Protein AF-A0A7S1WCJ2-F1 (afdb_monomer)

Solvent-accessible surface area (backbone atoms only — not comparable to full-atom values): 6299 Å² total; per-residue (Å²): 133,85,84,78,80,82,77,80,81,79,78,82,76,77,83,76,85,75,62,53,60,24,67,73,97,56,13,65,57,39,16,63,74,61,78,17,60,21,25,78,88,64,50,38,44,89,45,46,42,72,44,96,87,67,50,74,42,44,45,69,57,54,51,52,53,52,54,53,44,70,73,33,71,64,46,56,51,53,52,51,52,52,51,51,37,62,76,68,68,65,72,83,91,75,85,88,83,79,133

Mean predicted aligned error: 10.05 Å

Foldseek 3Di:
DDDDDDDDDDDDDPDDDDAQEADDDCRLVCQLVPVHAAYPVGDHNVQWDADPVRDIDGPVVVVVVVVVCVPDPVVVVVVVVVVVCVVVVDDDDDDDPDD

Radius of gyration: 27.03 Å; Cα contacts (8 Å, |Δi|>4): 72; chains: 1; bounding box: 80×33×58 Å

Structure (mmCIF, N/CA/C/O backbone):
data_AF-A0A7S1WCJ2-F1
#
_entry.id   AF-A0A7S1WCJ2-F1
#
loop_
_atom_site.group_PDB
_atom_site.id
_atom_site.type_symbol
_atom_site.label_atom_id
_atom_site.label_alt_id
_atom_site.label_comp_id
_atom_site.label_asym_id
_atom_site.label_entity_id
_atom_site.label_seq_id
_atom_site.pdbx_PDB_ins_code
_atom_site.Cartn_x
_atom_site.Cartn_y
_atom_site.Cartn_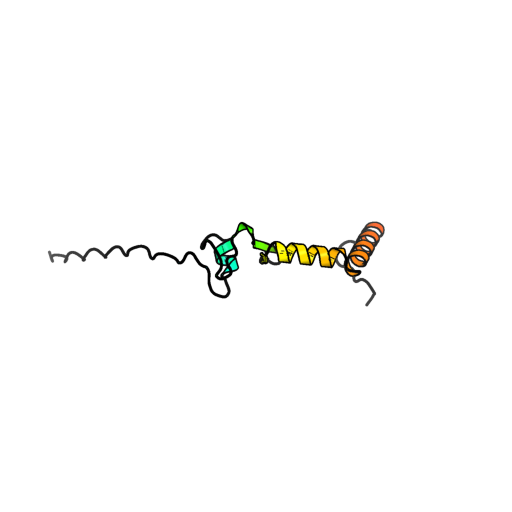z
_atom_site.occupancy
_atom_site.B_iso_or_equiv
_atom_site.auth_seq_id
_atom_site.auth_comp_id
_atom_site.auth_asym_id
_atom_site.auth_atom_id
_atom_site.pdbx_PDB_model_num
ATOM 1 N N . MET A 1 1 ? -66.210 -24.995 23.388 1.00 46.59 1 MET A N 1
ATOM 2 C CA . MET A 1 1 ? -64.994 -24.536 22.673 1.00 46.59 1 MET A CA 1
ATOM 3 C C . MET A 1 1 ? -63.904 -24.249 23.703 1.00 46.59 1 MET A C 1
ATOM 5 O O . MET A 1 1 ? -64.189 -23.560 24.672 1.00 46.59 1 MET A O 1
ATOM 9 N N . LYS A 1 2 ? -62.708 -24.845 23.576 1.00 46.03 2 LYS A N 1
ATOM 10 C CA . LYS A 1 2 ? -61.608 -24.705 24.555 1.00 46.03 2 LYS A CA 1
ATOM 11 C C . LYS A 1 2 ? -60.983 -23.308 24.458 1.00 46.03 2 LYS A C 1
ATOM 13 O O . LYS A 1 2 ? -60.577 -22.898 23.377 1.00 46.03 2 LYS A O 1
ATOM 18 N N . ALA A 1 3 ? -60.887 -22.608 25.587 1.00 50.94 3 ALA A N 1
ATOM 19 C CA . ALA A 1 3 ? -60.256 -21.296 25.683 1.00 50.94 3 ALA A CA 1
ATOM 20 C C . ALA A 1 3 ? -58.744 -21.397 25.411 1.00 50.94 3 ALA A C 1
ATOM 22 O O . ALA A 1 3 ? -58.014 -22.096 26.117 1.00 50.94 3 ALA A O 1
ATOM 23 N N . MET A 1 4 ? -58.274 -20.705 24.373 1.00 56.66 4 MET A N 1
ATOM 24 C CA . MET A 1 4 ? -56.858 -20.616 24.027 1.00 56.66 4 MET A CA 1
ATOM 25 C C . MET A 1 4 ? -56.165 -19.648 25.000 1.00 56.66 4 MET A C 1
ATOM 27 O O . MET A 1 4 ? -56.549 -18.485 25.105 1.00 56.66 4 MET A O 1
ATOM 31 N N . LYS A 1 5 ? -55.160 -20.127 25.747 1.00 59.91 5 LYS A N 1
ATOM 32 C CA . LYS A 1 5 ? -54.358 -19.286 26.651 1.00 59.91 5 LYS A CA 1
ATOM 33 C C . LYS A 1 5 ? -53.599 -18.230 25.843 1.00 59.91 5 LYS A C 1
ATOM 35 O O . LYS A 1 5 ? -52.845 -18.573 24.935 1.00 59.91 5 LYS A O 1
ATOM 40 N N . ALA A 1 6 ? -53.763 -16.964 26.222 1.00 59.81 6 ALA A N 1
ATOM 41 C CA . ALA A 1 6 ? -53.034 -15.838 25.654 1.00 59.81 6 ALA A CA 1
ATOM 42 C C . ALA A 1 6 ? -51.515 -16.035 25.818 1.00 59.81 6 ALA A C 1
ATOM 44 O O . ALA A 1 6 ? -50.998 -16.177 26.930 1.00 59.81 6 ALA A O 1
ATOM 45 N N . MET A 1 7 ? -50.800 -16.071 24.695 1.00 61.94 7 MET A N 1
ATOM 46 C CA . MET A 1 7 ? -49.346 -16.200 24.652 1.00 61.94 7 MET A CA 1
ATOM 47 C C . MET A 1 7 ? -48.713 -14.894 25.164 1.00 61.94 7 MET A C 1
ATOM 49 O O . MET A 1 7 ? -49.034 -13.812 24.675 1.00 61.94 7 MET A O 1
ATOM 53 N N . LYS A 1 8 ? -47.842 -14.974 26.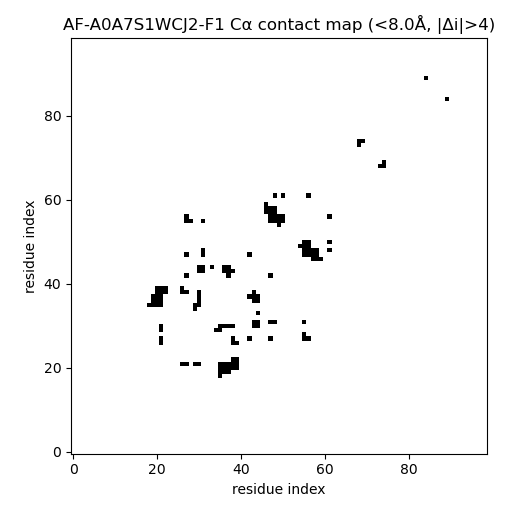181 1.00 62.47 8 LYS A N 1
ATOM 54 C CA . LYS A 1 8 ? -47.143 -13.808 26.756 1.00 62.47 8 LYS A CA 1
ATOM 55 C C . LYS A 1 8 ? -46.358 -13.065 25.668 1.00 62.47 8 LYS A C 1
ATOM 57 O O . LYS A 1 8 ? -45.542 -13.671 24.978 1.00 62.47 8 LYS A O 1
ATOM 62 N N . ALA A 1 9 ? -46.561 -11.750 25.579 1.00 62.22 9 ALA A N 1
ATOM 63 C CA . ALA A 1 9 ? -45.812 -10.864 24.694 1.00 62.22 9 ALA A CA 1
ATOM 64 C C . ALA A 1 9 ? -44.294 -11.017 24.916 1.00 62.22 9 ALA A C 1
ATOM 66 O O . ALA A 1 9 ? -43.797 -10.869 26.038 1.00 62.22 9 ALA A O 1
ATOM 67 N N . MET A 1 10 ? -43.555 -11.336 23.849 1.00 64.38 10 MET A N 1
ATOM 68 C CA . MET A 1 10 ? -42.095 -11.422 23.884 1.00 64.38 10 MET A CA 1
ATOM 69 C C . MET A 1 10 ? -41.496 -10.054 24.226 1.00 64.38 10 MET A C 1
ATOM 71 O O . MET A 1 10 ? -41.817 -9.034 23.621 1.00 64.38 10 MET A O 1
ATOM 75 N N . LYS A 1 11 ? -40.598 -10.039 25.212 1.00 66.88 11 LYS A N 1
ATOM 76 C CA . LYS A 1 11 ? -39.892 -8.844 25.680 1.00 66.88 11 LYS A CA 1
ATOM 77 C C . LYS A 1 11 ? -38.994 -8.320 24.552 1.00 66.88 11 LYS A C 1
ATOM 79 O O . LYS A 1 11 ? -38.041 -8.995 24.167 1.00 66.88 11 LYS A O 1
ATOM 84 N N . VAL A 1 12 ? -39.282 -7.124 24.034 1.00 66.81 12 VAL A N 1
ATOM 85 C CA . VAL A 1 12 ? -38.440 -6.446 23.034 1.00 66.81 12 VAL A CA 1
ATOM 86 C C . VAL A 1 12 ? -37.040 -6.261 23.630 1.00 66.81 12 VAL A C 1
ATOM 88 O O . VAL A 1 12 ? -36.859 -5.548 24.620 1.00 66.81 12 VAL A O 1
ATOM 91 N N . MET A 1 13 ? -36.041 -6.957 23.084 1.00 70.00 13 MET A N 1
ATOM 92 C CA . MET A 1 13 ? -34.662 -6.849 23.563 1.00 70.00 13 MET A CA 1
ATOM 93 C C . MET A 1 13 ? -34.103 -5.468 23.199 1.00 70.00 13 MET A C 1
ATOM 95 O O . MET A 1 13 ? -34.158 -5.059 22.041 1.00 70.00 13 MET A O 1
ATOM 99 N N . LYS A 1 14 ? -33.528 -4.745 24.173 1.00 68.69 14 LYS A N 1
ATOM 100 C CA . LYS A 1 14 ? -32.816 -3.484 23.906 1.00 68.69 14 LYS A CA 1
ATOM 101 C C . LYS A 1 14 ? -31.664 -3.731 22.927 1.00 68.69 14 LYS A C 1
ATOM 103 O O . LYS A 1 14 ? -30.871 -4.655 23.121 1.00 68.69 14 LYS A O 1
ATOM 108 N N . ALA A 1 15 ? -31.547 -2.877 21.909 1.00 71.12 15 ALA A N 1
ATOM 109 C CA . ALA A 1 15 ? -30.441 -2.913 20.959 1.00 71.12 15 ALA A CA 1
ATOM 110 C C . ALA A 1 15 ? -29.095 -2.839 21.703 1.00 71.12 15 ALA A C 1
ATOM 112 O O . ALA A 1 15 ? -28.855 -1.933 22.505 1.00 71.12 15 ALA A O 1
ATOM 113 N N . LYS A 1 16 ? -28.209 -3.812 21.460 1.00 69.56 16 LYS A N 1
ATOM 114 C CA . LYS A 1 16 ? -26.885 -3.848 22.093 1.00 69.56 16 LYS A CA 1
ATOM 115 C C . LYS A 1 16 ? -26.033 -2.695 21.559 1.00 69.56 16 LYS A C 1
ATOM 117 O O . LYS A 1 16 ? -25.853 -2.567 20.350 1.00 69.56 16 LYS A O 1
ATOM 122 N N . LYS A 1 17 ? -25.451 -1.894 22.459 1.00 74.94 17 LYS A N 1
ATOM 123 C CA . LYS A 1 17 ? -24.467 -0.860 22.106 1.00 74.94 17 LYS A CA 1
ATOM 124 C C . LYS A 1 17 ? -23.245 -1.530 21.469 1.00 74.94 17 LYS A C 1
ATOM 126 O O . LYS A 1 17 ? -22.440 -2.158 22.158 1.00 74.94 17 LYS A O 1
ATOM 131 N N . VAL A 1 18 ? -23.102 -1.409 20.153 1.00 75.25 18 VAL A N 1
ATOM 132 C CA . VAL A 1 18 ? -21.937 -1.929 19.428 1.00 75.25 18 VAL A CA 1
ATOM 133 C C . VAL A 1 18 ? -20.713 -1.089 19.804 1.00 75.25 18 VAL A C 1
ATOM 135 O O . VAL A 1 18 ? -20.783 0.137 19.869 1.00 75.25 18 VAL A O 1
ATOM 138 N N . SER A 1 19 ? -19.572 -1.731 20.081 1.00 86.00 19 SER A N 1
ATOM 139 C CA . SER A 1 19 ? -18.353 -0.991 20.427 1.00 86.00 19 SER A CA 1
ATOM 140 C C . SER A 1 19 ? -17.900 -0.099 19.265 1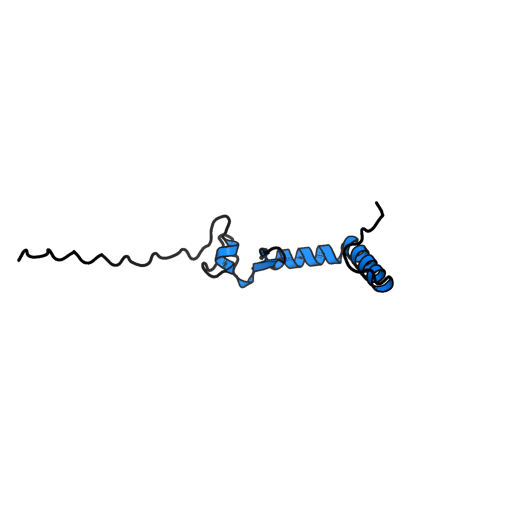.00 86.00 19 SER A C 1
ATOM 142 O O . SER A 1 19 ? -17.782 -0.565 18.129 1.00 86.00 19 SER A O 1
ATOM 144 N N . VAL A 1 20 ? -17.569 1.156 19.578 1.00 91.19 20 VAL A N 1
ATOM 145 C CA . VAL A 1 20 ? -17.028 2.148 18.629 1.00 91.19 20 VAL A CA 1
ATOM 146 C C . VAL A 1 20 ? -15.645 1.734 18.109 1.00 91.19 20 VAL A C 1
ATOM 148 O O . VAL A 1 20 ? -15.295 1.990 16.958 1.00 91.19 20 VAL A O 1
ATOM 151 N N . ILE A 1 21 ? -14.864 1.054 18.955 1.00 94.25 21 ILE A N 1
ATOM 152 C CA . ILE A 1 21 ? -13.502 0.608 18.650 1.00 94.25 21 ILE A CA 1
ATOM 153 C C . ILE A 1 21 ? -13.526 -0.795 18.041 1.00 94.25 21 ILE A C 1
ATOM 155 O O . ILE A 1 21 ? -14.091 -1.733 18.620 1.00 94.25 21 ILE A O 1
ATOM 159 N N . ALA A 1 22 ? -12.866 -0.942 16.894 1.00 94.94 22 ALA A N 1
ATOM 160 C CA . ALA A 1 22 ? -12.647 -2.202 16.205 1.00 94.94 22 ALA A CA 1
ATOM 161 C C . ALA A 1 22 ? -11.397 -2.919 16.727 1.00 94.94 22 ALA A C 1
ATOM 163 O O . ALA A 1 22 ? -10.292 -2.371 16.704 1.00 94.94 22 ALA A O 1
ATOM 164 N N . LYS A 1 23 ? -11.583 -4.168 17.161 1.00 93.06 23 LYS A N 1
ATOM 165 C CA . LYS A 1 23 ? -10.535 -5.075 17.645 1.00 93.06 23 LYS A CA 1
ATOM 166 C C . LYS A 1 23 ? -10.505 -6.346 16.784 1.00 93.06 23 LYS A C 1
ATOM 168 O O . LYS A 1 23 ? -11.466 -6.637 16.073 1.00 93.06 23 LYS A O 1
ATOM 173 N N . GLY A 1 24 ? -9.402 -7.089 16.848 1.00 92.75 24 GLY A N 1
ATOM 174 C CA . GLY A 1 24 ? -9.233 -8.367 16.149 1.00 92.75 24 GLY A CA 1
ATOM 175 C C . GLY A 1 24 ? -8.827 -8.258 14.673 1.00 92.75 24 GLY A C 1
ATOM 176 O O . GLY A 1 24 ? -8.578 -7.173 14.140 1.00 92.75 24 GLY A O 1
ATOM 177 N N . LYS A 1 25 ? -8.768 -9.416 14.001 1.00 91.50 25 LYS A N 1
ATOM 178 C CA . LYS A 1 25 ? -8.224 -9.587 12.636 1.00 91.50 25 LYS A CA 1
ATOM 179 C C . LYS A 1 25 ? -8.923 -8.724 11.578 1.00 91.50 25 LYS A C 1
ATOM 181 O O . LYS A 1 25 ? -8.280 -8.234 10.652 1.00 91.50 25 LYS A O 1
ATOM 186 N N . HIS A 1 26 ? -10.225 -8.492 11.735 1.00 93.50 26 HIS A N 1
ATOM 187 C CA . HIS A 1 26 ? -11.049 -7.749 10.776 1.00 93.50 26 HIS A CA 1
ATOM 188 C C . HIS A 1 26 ? -11.224 -6.265 11.127 1.00 93.50 26 HIS A C 1
ATOM 190 O O . HIS A 1 26 ? -12.031 -5.587 10.494 1.00 93.50 26 HIS A O 1
ATOM 196 N N . ALA A 1 27 ? -10.463 -5.725 12.088 1.00 95.50 27 ALA A N 1
ATOM 197 C CA . ALA A 1 27 ? -10.662 -4.361 12.582 1.00 95.50 27 ALA A CA 1
ATOM 198 C C . ALA A 1 27 ? -10.640 -3.294 11.474 1.00 95.50 27 ALA A C 1
ATOM 200 O O . ALA A 1 27 ? -11.522 -2.442 11.412 1.00 95.50 27 ALA A O 1
ATOM 201 N N . ARG A 1 28 ? -9.674 -3.372 10.550 1.00 95.44 28 ARG A N 1
ATOM 202 C CA . ARG A 1 28 ? -9.589 -2.441 9.409 1.00 95.44 28 ARG A CA 1
ATOM 203 C C . ARG A 1 28 ? -10.775 -2.577 8.458 1.00 95.44 28 ARG A C 1
ATOM 205 O O . ARG A 1 28 ? -11.224 -1.577 7.919 1.00 95.44 28 ARG A O 1
ATOM 212 N N . SER A 1 29 ? -11.287 -3.794 8.275 1.00 95.88 29 SER A N 1
ATOM 213 C CA . SER A 1 29 ? -12.466 -4.041 7.443 1.00 95.88 29 SER A CA 1
ATOM 214 C C . SER A 1 29 ? -13.728 -3.466 8.066 1.00 95.88 29 SER A C 1
ATOM 216 O O . SER A 1 29 ? -14.491 -2.806 7.374 1.00 95.88 29 SER A O 1
ATOM 218 N N . ALA A 1 30 ? -13.919 -3.665 9.371 1.00 95.19 30 ALA A N 1
ATOM 219 C CA . ALA A 1 30 ? -15.047 -3.106 10.107 1.00 95.19 30 ALA A CA 1
ATOM 220 C C . ALA A 1 30 ? -15.076 -1.570 10.023 1.00 95.19 30 ALA A C 1
ATOM 222 O O . ALA A 1 30 ? -16.110 -0.983 9.715 1.00 95.19 30 ALA A O 1
ATOM 223 N N . VAL A 1 31 ? -13.920 -0.922 10.207 1.00 96.62 31 VAL A N 1
ATOM 224 C CA . VAL A 1 31 ? -13.802 0.541 10.098 1.00 96.62 31 VAL A CA 1
ATOM 225 C C . VAL A 1 31 ? -14.023 1.028 8.668 1.00 96.62 31 VAL A C 1
ATOM 227 O O . VAL A 1 31 ? -14.734 2.003 8.444 1.00 96.62 31 VAL A O 1
ATOM 230 N N . PHE A 1 32 ? -13.457 0.342 7.676 1.00 96.25 32 PHE A N 1
ATOM 231 C CA . PHE A 1 32 ? -13.630 0.721 6.274 1.00 96.25 32 PHE A CA 1
ATOM 232 C C . PHE A 1 32 ? -15.092 0.604 5.814 1.00 96.25 32 PHE A C 1
ATOM 234 O O . PHE A 1 32 ? -15.595 1.484 5.112 1.00 96.25 32 PHE A O 1
ATOM 241 N N . ASN A 1 33 ? -15.785 -0.441 6.272 1.00 94.31 33 ASN A N 1
ATOM 242 C CA . ASN A 1 33 ? -17.207 -0.665 6.012 1.00 94.31 33 ASN A CA 1
ATOM 243 C C . ASN A 1 33 ? -18.117 0.264 6.835 1.00 94.31 33 ASN A C 1
ATOM 245 O O . ASN A 1 33 ? -19.303 0.345 6.549 1.00 94.31 33 ASN A O 1
ATOM 249 N N . GLY A 1 34 ? -17.580 0.976 7.831 1.00 92.19 34 GLY A N 1
ATOM 250 C CA . GLY A 1 34 ? -18.335 1.916 8.663 1.00 92.19 34 GLY A CA 1
ATOM 251 C C . GLY A 1 34 ? -19.114 1.275 9.814 1.00 92.19 34 GLY A C 1
ATOM 252 O O . GLY A 1 34 ? -19.869 1.967 10.484 1.00 92.19 34 GLY A O 1
ATOM 253 N N . THR A 1 35 ? -18.920 -0.018 10.100 1.00 91.50 35 THR A N 1
ATOM 254 C CA . THR A 1 35 ? -19.581 -0.674 11.246 1.00 91.50 35 THR A CA 1
ATOM 255 C C . THR A 1 35 ? -18.994 -0.240 12.589 1.00 91.50 35 THR A C 1
ATOM 257 O O . THR A 1 35 ? -19.597 -0.460 13.639 1.00 91.50 35 THR A O 1
ATOM 260 N N . LYS A 1 36 ? -17.792 0.348 12.561 1.00 92.50 36 LYS A N 1
ATOM 261 C CA . LYS A 1 36 ? -17.061 0.893 13.708 1.00 92.50 36 LYS A CA 1
ATOM 262 C C . LYS A 1 36 ? -16.326 2.160 13.281 1.00 92.50 36 LYS A C 1
ATOM 264 O O . LYS A 1 36 ? -15.959 2.296 12.118 1.00 92.50 36 LYS A O 1
ATOM 269 N N . GLU A 1 37 ? -16.072 3.067 14.217 1.00 94.38 37 GLU A N 1
ATOM 270 C CA . GLU A 1 37 ? -15.495 4.378 13.893 1.00 94.38 37 GLU A CA 1
ATOM 271 C C . GLU A 1 37 ? -13.970 4.321 13.716 1.00 94.38 37 GLU A C 1
ATOM 273 O O . GLU A 1 37 ? -13.420 4.911 12.785 1.00 94.38 37 GLU A O 1
ATOM 278 N N . LYS A 1 38 ? -13.276 3.602 14.610 1.00 95.75 38 LYS A N 1
ATOM 279 C CA . LYS A 1 38 ? -11.806 3.553 14.647 1.00 95.75 38 LYS A CA 1
ATOM 280 C C . LYS A 1 38 ? -11.264 2.186 15.041 1.00 95.75 38 LYS A C 1
ATOM 282 O O . LYS A 1 38 ? -11.927 1.427 15.748 1.00 95.75 38 LYS A O 1
ATOM 287 N N . THR A 1 39 ? -10.047 1.856 14.614 1.00 96.19 39 THR A N 1
ATOM 288 C CA . THR A 1 39 ? -9.341 0.658 15.102 1.00 96.19 39 THR A CA 1
ATOM 289 C C . THR A 1 39 ? -8.818 0.876 16.521 1.00 96.19 39 THR A C 1
ATOM 291 O O . THR A 1 39 ? -8.748 2.006 17.000 1.00 96.19 39 THR A O 1
ATOM 294 N N . TYR A 1 40 ? -8.394 -0.198 17.192 1.00 94.00 40 TYR A N 1
ATOM 295 C CA . TYR A 1 40 ? -7.684 -0.110 18.476 1.00 94.00 40 TYR A CA 1
ATOM 296 C C . TYR A 1 40 ? -6.484 0.853 18.435 1.00 94.00 40 TYR A C 1
ATOM 298 O O . TYR A 1 40 ? -6.263 1.608 19.370 1.00 94.00 40 TYR A O 1
ATOM 306 N N . THR A 1 41 ? -5.769 0.891 17.309 1.00 92.25 41 THR A N 1
ATOM 307 C CA . THR A 1 41 ? -4.632 1.794 17.068 1.00 92.25 41 THR A CA 1
ATOM 308 C C . THR A 1 41 ? -5.041 3.194 16.586 1.00 92.25 41 THR A C 1
ATOM 310 O O . THR A 1 41 ? -4.194 3.929 16.094 1.00 92.25 41 THR A O 1
ATOM 313 N N . GLY A 1 42 ? -6.332 3.540 16.615 1.00 94.62 42 GLY A N 1
ATOM 314 C CA . GLY A 1 42 ? -6.828 4.873 16.258 1.00 94.62 42 GLY A CA 1
ATOM 315 C C . GLY A 1 42 ? -7.039 5.158 14.765 1.00 94.62 42 GLY A C 1
ATOM 316 O O . GLY A 1 42 ? -7.384 6.285 14.432 1.00 94.62 42 GLY A O 1
ATOM 317 N N . LEU A 1 43 ? -6.891 4.180 13.863 1.00 96.25 43 LEU A N 1
ATOM 318 C CA . LEU A 1 43 ? -7.090 4.410 12.423 1.00 96.25 43 LEU A CA 1
ATOM 319 C C . LEU A 1 43 ? -8.575 4.585 12.104 1.00 96.25 43 LEU A C 1
ATOM 321 O O . LEU A 1 43 ? -9.378 3.719 12.473 1.00 96.25 43 LEU A O 1
ATOM 325 N N . LYS A 1 44 ? -8.917 5.645 11.369 1.00 96.44 44 LYS A N 1
ATOM 326 C CA . LYS A 1 44 ? -10.268 5.910 10.855 1.00 96.44 44 LYS A CA 1
ATOM 327 C C . LYS A 1 44 ? -10.393 5.475 9.395 1.00 96.44 44 LYS A C 1
ATOM 329 O O . LYS A 1 44 ? -9.411 5.157 8.722 1.00 96.44 44 LYS A O 1
ATOM 334 N N . LYS A 1 45 ? -11.621 5.485 8.868 1.00 95.50 45 LYS A N 1
ATOM 335 C CA . LYS A 1 45 ? -11.897 5.174 7.453 1.00 95.50 45 LYS A CA 1
ATOM 336 C C . LYS A 1 45 ? -11.104 6.071 6.493 1.00 95.50 45 LYS A C 1
ATOM 338 O O . LYS A 1 45 ? -10.638 5.593 5.463 1.00 95.50 45 LYS A O 1
ATOM 343 N N . THR A 1 46 ? -10.889 7.335 6.859 1.00 96.19 46 THR A N 1
ATOM 344 C CA . THR A 1 46 ? -10.094 8.318 6.103 1.00 96.19 46 THR A CA 1
ATOM 345 C C . THR A 1 46 ? -8.644 7.897 5.894 1.00 96.19 46 THR A C 1
ATOM 347 O O . THR A 1 46 ? -8.045 8.286 4.893 1.00 96.19 46 THR A O 1
ATOM 350 N N . ASP A 1 47 ? -8.095 7.072 6.783 1.00 95.81 47 ASP A N 1
ATOM 351 C CA . ASP A 1 47 ? -6.692 6.646 6.759 1.00 95.81 47 ASP A CA 1
ATOM 352 C C . ASP A 1 47 ? -6.498 5.339 5.990 1.00 95.81 47 ASP A C 1
ATOM 354 O O . ASP A 1 47 ? -5.365 4.905 5.759 1.00 95.81 47 ASP A O 1
ATOM 358 N N . LEU A 1 48 ? -7.597 4.686 5.610 1.00 97.00 48 LEU A N 1
ATOM 359 C CA . LEU A 1 48 ? -7.618 3.370 4.994 1.00 97.00 48 LEU A CA 1
ATOM 360 C C . LEU A 1 48 ? -7.933 3.460 3.499 1.00 97.00 48 LEU A C 1
ATOM 362 O O . LEU A 1 48 ? -8.613 4.364 3.018 1.00 97.00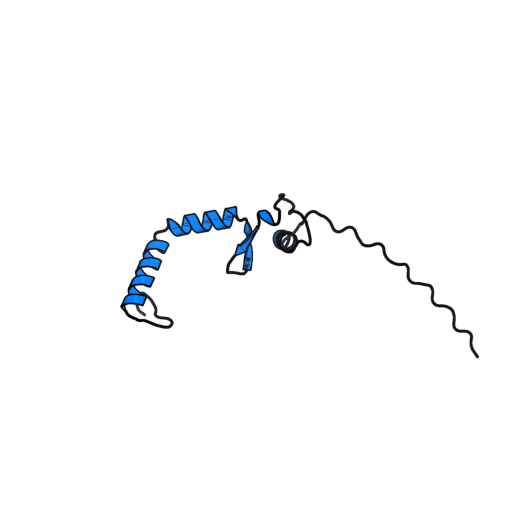 48 LEU A O 1
ATOM 366 N N . ILE A 1 49 ? -7.412 2.493 2.751 1.00 97.12 49 ILE A N 1
ATOM 367 C CA . ILE A 1 49 ? -7.649 2.332 1.319 1.00 97.12 49 ILE A CA 1
ATOM 368 C C . ILE A 1 49 ? -7.649 0.846 0.955 1.00 97.12 49 ILE A C 1
ATOM 370 O O . ILE A 1 49 ? -6.920 0.045 1.551 1.00 97.12 49 ILE A O 1
ATOM 374 N N . LYS A 1 50 ? -8.466 0.475 -0.032 1.00 96.19 50 LYS A N 1
ATOM 375 C CA . LYS A 1 50 ? -8.509 -0.877 -0.597 1.00 96.19 50 LYS A CA 1
ATOM 376 C C . LYS A 1 50 ? -7.454 -1.008 -1.703 1.00 96.19 50 LYS A C 1
ATOM 378 O O . LYS A 1 50 ? -7.397 -0.178 -2.607 1.00 96.19 50 LYS A O 1
ATOM 383 N N . SER A 1 51 ? -6.596 -2.024 -1.621 1.00 94.88 51 SER A N 1
ATOM 384 C CA . SER A 1 51 ? -5.637 -2.362 -2.680 1.00 94.88 51 SER A CA 1
ATOM 385 C C . SER A 1 51 ? -6.328 -3.052 -3.862 1.00 94.88 51 SER A C 1
ATOM 387 O O . SER A 1 51 ? -7.447 -3.545 -3.733 1.00 94.88 51 SER A O 1
ATOM 389 N N . LYS A 1 52 ? -5.625 -3.177 -4.999 1.00 90.62 52 LYS A N 1
ATOM 390 C CA . LYS A 1 52 ? -6.107 -3.930 -6.173 1.00 90.62 52 LYS A CA 1
ATOM 391 C C . LYS A 1 52 ? -6.456 -5.390 -5.842 1.00 90.62 52 LYS A C 1
ATOM 393 O O . LYS A 1 52 ? -7.406 -5.929 -6.381 1.00 90.62 52 LYS A O 1
ATOM 398 N N . THR A 1 53 ? -5.731 -6.000 -4.906 1.00 93.25 53 THR A N 1
ATOM 399 C CA . THR A 1 53 ? -5.979 -7.364 -4.405 1.00 93.25 53 THR A CA 1
ATOM 400 C C . THR A 1 53 ? -7.110 -7.450 -3.371 1.00 93.25 53 THR A C 1
ATOM 402 O O . THR A 1 53 ? -7.321 -8.495 -2.769 1.00 93.25 53 THR A O 1
ATOM 405 N N . GLY A 1 54 ? -7.813 -6.347 -3.099 1.00 93.56 54 GLY A N 1
ATOM 406 C CA . GLY A 1 54 ? -8.926 -6.293 -2.151 1.00 93.56 54 GLY A CA 1
ATOM 407 C C . GLY A 1 54 ? -8.535 -6.111 -0.681 1.00 93.56 54 GLY A C 1
ATOM 408 O O . GLY A 1 54 ? -9.415 -5.968 0.167 1.00 93.56 54 GLY A O 1
ATOM 409 N N . LYS A 1 55 ? -7.239 -6.051 -0.357 1.00 94.94 55 LYS A N 1
ATOM 410 C CA . LYS A 1 55 ? -6.750 -5.887 1.019 1.00 94.94 55 LYS A CA 1
ATOM 411 C C . LYS A 1 55 ? -6.894 -4.440 1.489 1.00 94.94 55 LYS A C 1
ATOM 413 O O . LYS A 1 55 ? -6.493 -3.508 0.797 1.00 94.94 55 LYS A O 1
ATOM 418 N N . ILE A 1 56 ? -7.388 -4.249 2.711 1.00 96.50 56 ILE A N 1
ATOM 419 C CA . ILE A 1 56 ? -7.478 -2.922 3.330 1.00 96.50 56 ILE A CA 1
ATOM 420 C C . ILE A 1 56 ? -6.165 -2.601 4.046 1.00 96.50 56 ILE A C 1
ATOM 422 O O . ILE A 1 56 ? -5.749 -3.275 4.998 1.00 96.50 56 ILE A O 1
ATOM 426 N N . VAL A 1 57 ? -5.502 -1.553 3.575 1.00 96.00 57 VAL A N 1
ATOM 427 C CA . VAL A 1 57 ? -4.220 -1.056 4.085 1.00 96.00 57 VAL A CA 1
ATOM 428 C C . VAL A 1 57 ? -4.341 0.422 4.434 1.00 96.00 57 VAL A C 1
ATOM 430 O O . VAL A 1 57 ? -5.323 1.070 4.090 1.00 96.00 57 VAL A O 1
ATOM 433 N N . THR A 1 58 ? -3.348 0.973 5.127 1.00 96.56 58 THR A N 1
ATOM 434 C CA . THR A 1 58 ? -3.301 2.420 5.353 1.00 96.56 58 THR A CA 1
ATOM 435 C C . THR A 1 58 ? -2.877 3.149 4.078 1.00 96.56 58 THR A C 1
ATOM 437 O O . THR A 1 58 ? -2.042 2.646 3.316 1.00 96.56 58 THR A O 1
ATOM 440 N N . LYS A 1 59 ? -3.397 4.361 3.862 1.00 96.69 59 LYS A N 1
ATOM 441 C CA . LYS A 1 59 ? -2.990 5.244 2.758 1.00 96.69 59 LYS A CA 1
ATOM 442 C C . LYS A 1 59 ? -1.481 5.489 2.767 1.00 96.69 59 LYS A C 1
ATOM 444 O O . LYS A 1 59 ? -0.843 5.354 1.728 1.00 96.69 59 LYS A O 1
ATOM 449 N N . LYS A 1 60 ? -0.896 5.707 3.953 1.00 95.56 60 LYS A N 1
ATOM 450 C CA . LYS A 1 60 ? 0.560 5.833 4.147 1.00 95.56 60 LYS A CA 1
ATOM 451 C C . LYS A 1 60 ? 1.326 4.629 3.587 1.00 95.56 60 LYS A C 1
ATOM 453 O O . LYS A 1 60 ? 2.276 4.808 2.832 1.00 95.56 60 LYS A O 1
ATOM 458 N N . ARG A 1 61 ? 0.893 3.399 3.899 1.00 95.62 61 ARG A N 1
ATOM 459 C CA . ARG A 1 61 ? 1.538 2.178 3.385 1.00 95.62 61 ARG A CA 1
ATOM 460 C C . ARG A 1 61 ? 1.386 2.050 1.871 1.00 95.62 61 ARG A C 1
ATOM 462 O O . ARG A 1 61 ? 2.332 1.644 1.206 1.00 95.62 61 ARG A O 1
ATOM 469 N N . SER A 1 62 ? 0.218 2.395 1.328 1.00 96.19 62 SER A N 1
ATOM 470 C CA . SER A 1 62 ? -0.002 2.387 -0.123 1.00 96.19 62 SER A CA 1
ATOM 471 C C . SER A 1 62 ? 0.917 3.381 -0.843 1.00 96.19 62 SER A C 1
ATOM 473 O O . SER A 1 62 ? 1.554 3.011 -1.827 1.00 96.19 62 SER A O 1
ATOM 475 N N . ALA A 1 63 ? 1.043 4.606 -0.327 1.00 95.88 63 ALA A N 1
ATOM 476 C CA . ALA A 1 63 ? 1.926 5.628 -0.883 1.00 95.88 63 ALA A CA 1
ATOM 477 C C . ALA A 1 63 ? 3.406 5.215 -0.813 1.00 95.88 63 ALA A C 1
ATOM 479 O O . ALA A 1 63 ? 4.109 5.297 -1.818 1.00 95.88 63 ALA A O 1
ATOM 480 N N . ALA A 1 64 ? 3.858 4.696 0.333 1.00 96.44 64 ALA A N 1
ATOM 481 C CA . ALA A 1 64 ? 5.226 4.205 0.497 1.00 96.44 64 ALA A CA 1
ATOM 482 C C . ALA A 1 64 ? 5.561 3.086 -0.504 1.00 96.44 64 ALA A C 1
ATOM 484 O O . ALA A 1 64 ? 6.604 3.135 -1.150 1.00 96.44 64 ALA A O 1
ATOM 485 N N . ALA A 1 65 ? 4.652 2.123 -0.697 1.00 93.81 65 ALA A N 1
ATOM 486 C CA . ALA A 1 65 ? 4.842 1.047 -1.669 1.00 93.81 65 ALA A CA 1
ATOM 487 C C . ALA A 1 65 ? 4.925 1.568 -3.115 1.00 93.81 65 ALA A C 1
ATOM 489 O O . ALA A 1 65 ? 5.773 1.116 -3.881 1.00 93.81 65 ALA A O 1
ATOM 490 N N . LYS A 1 66 ? 4.088 2.548 -3.489 1.00 93.25 66 LYS A N 1
ATOM 491 C CA . LYS A 1 66 ? 4.143 3.184 -4.817 1.00 93.25 66 LYS A CA 1
ATOM 492 C C . LYS A 1 66 ? 5.462 3.925 -5.043 1.00 93.25 66 LYS A C 1
ATOM 494 O O . LYS A 1 66 ? 6.042 3.791 -6.115 1.00 93.25 66 LYS A O 1
ATOM 499 N N . LYS A 1 67 ? 5.949 4.658 -4.035 1.00 95.81 67 LYS A N 1
ATOM 500 C CA . LYS A 1 67 ? 7.247 5.348 -4.091 1.00 95.81 67 LYS A CA 1
ATOM 501 C C . LYS A 1 67 ? 8.404 4.355 -4.231 1.00 95.81 67 LYS A C 1
ATOM 503 O O . LYS A 1 67 ? 9.253 4.534 -5.094 1.00 95.81 67 LYS A O 1
ATOM 508 N N . ALA A 1 68 ? 8.401 3.286 -3.434 1.00 94.75 68 ALA A N 1
ATOM 509 C CA . ALA A 1 68 ? 9.413 2.235 -3.519 1.00 94.75 68 ALA A CA 1
ATOM 510 C C . ALA A 1 68 ? 9.431 1.571 -4.905 1.00 94.75 68 ALA A C 1
ATOM 512 O O . ALA A 1 68 ? 10.496 1.406 -5.490 1.00 94.75 68 ALA A O 1
ATOM 513 N N . TYR A 1 69 ? 8.257 1.261 -5.468 1.00 94.12 69 TYR A N 1
ATOM 514 C CA . TYR A 1 69 ? 8.162 0.723 -6.824 1.00 94.12 69 TYR A CA 1
ATOM 515 C C . TYR A 1 69 ? 8.706 1.704 -7.866 1.00 94.12 69 TYR A C 1
ATOM 517 O O . TYR A 1 69 ? 9.537 1.310 -8.677 1.00 94.12 69 TYR A O 1
ATOM 525 N N . ALA A 1 70 ? 8.292 2.974 -7.822 1.00 93.94 70 ALA A N 1
ATOM 526 C CA . ALA A 1 70 ? 8.725 3.993 -8.779 1.00 93.94 70 ALA A CA 1
ATOM 527 C C . ALA A 1 70 ? 10.251 4.187 -8.816 1.00 93.94 70 ALA A C 1
ATOM 529 O O . ALA A 1 70 ? 10.793 4.468 -9.880 1.00 93.94 70 ALA A O 1
ATOM 530 N N . ASN A 1 71 ? 10.927 3.988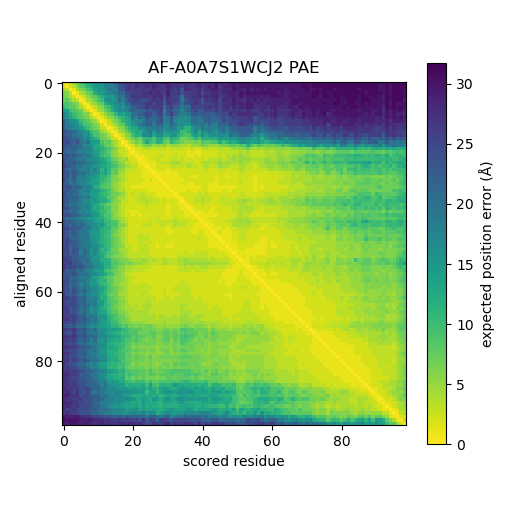 -7.683 1.00 93.44 71 ASN A N 1
ATOM 531 C CA . ASN A 1 71 ? 12.382 4.108 -7.568 1.00 93.44 71 ASN A CA 1
ATOM 532 C C . ASN A 1 71 ? 13.127 2.782 -7.797 1.00 93.44 71 ASN A C 1
ATOM 534 O O . ASN A 1 71 ? 14.351 2.747 -7.741 1.00 93.44 71 ASN A O 1
ATOM 538 N N . SER A 1 72 ? 12.411 1.676 -8.012 1.00 94.12 72 SER A N 1
ATOM 539 C CA . SER A 1 72 ? 13.027 0.364 -8.205 1.00 94.12 72 SER A CA 1
ATOM 540 C C . SER A 1 72 ? 13.479 0.155 -9.659 1.00 94.12 72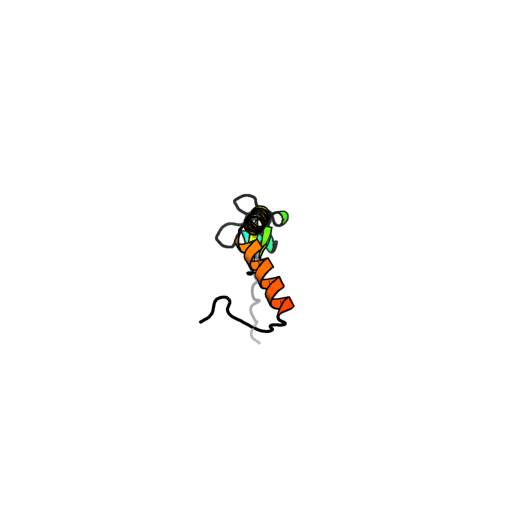 SER A C 1
ATOM 542 O O . SER A 1 72 ? 12.768 0.584 -10.581 1.00 94.12 72 SER A O 1
ATOM 544 N N . PRO A 1 73 ? 14.577 -0.596 -9.892 1.00 94.38 73 PRO A N 1
ATOM 545 C CA . PRO A 1 73 ? 14.990 -1.028 -11.233 1.00 94.38 73 PRO A CA 1
ATOM 546 C C . PRO A 1 73 ? 13.892 -1.797 -11.982 1.00 94.38 73 PRO A C 1
ATOM 548 O O . PRO A 1 73 ? 13.757 -1.688 -13.199 1.00 94.38 73 PRO A O 1
ATOM 551 N N . ILE A 1 74 ? 13.036 -2.508 -11.239 1.00 93.31 74 ILE A N 1
ATOM 552 C CA . ILE A 1 74 ? 11.891 -3.254 -11.774 1.00 93.31 74 ILE A CA 1
ATOM 553 C C . ILE A 1 74 ? 10.937 -2.328 -12.534 1.00 93.31 74 ILE A C 1
ATOM 555 O O . ILE A 1 74 ? 10.395 -2.721 -13.564 1.00 93.31 74 ILE A O 1
ATOM 559 N N . SER A 1 75 ? 10.735 -1.089 -12.071 1.00 94.62 75 SER A N 1
ATOM 560 C CA . SER A 1 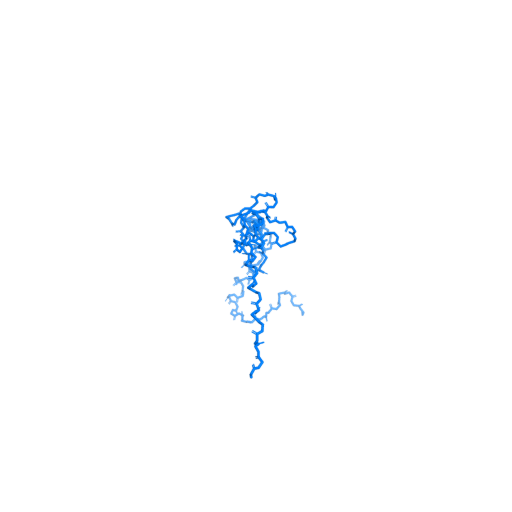75 ? 9.844 -0.154 -12.767 1.00 94.62 75 SER A CA 1
ATOM 561 C C . SER A 1 75 ? 10.401 0.299 -14.116 1.00 94.62 75 SER A C 1
ATOM 563 O O . SE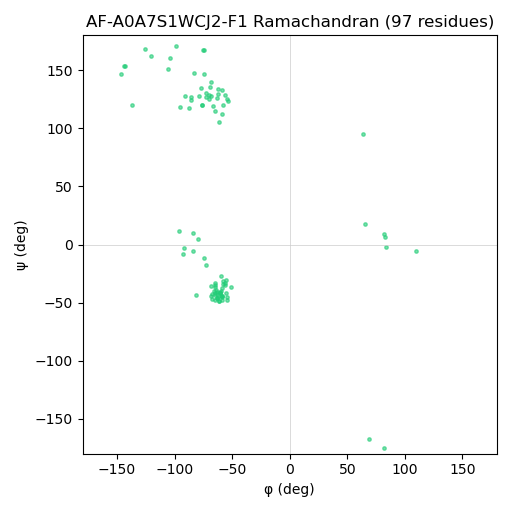R A 1 75 ? 9.630 0.468 -15.062 1.00 94.62 75 SER A O 1
ATOM 565 N N . ALA A 1 76 ? 11.722 0.468 -14.221 1.00 94.38 76 ALA A N 1
ATOM 566 C CA . ALA A 1 76 ? 12.391 0.800 -15.473 1.00 94.38 76 ALA A CA 1
ATOM 567 C C . ALA A 1 76 ? 12.303 -0.378 -16.451 1.00 94.38 76 ALA A C 1
ATOM 569 O O . ALA A 1 76 ? 11.863 -0.198 -17.588 1.00 94.38 76 ALA A O 1
ATOM 570 N N . TRP A 1 77 ? 12.602 -1.589 -15.974 1.00 94.19 77 TRP A N 1
ATOM 571 C CA . TRP A 1 77 ? 12.480 -2.821 -16.754 1.00 94.19 77 TRP A CA 1
ATOM 572 C C . TRP A 1 77 ? 11.045 -3.057 -17.250 1.00 94.19 77 TRP A C 1
ATOM 574 O O . TRP A 1 77 ? 10.821 -3.239 -18.445 1.00 94.19 77 TRP A O 1
ATOM 584 N N . ALA A 1 78 ? 10.043 -2.934 -16.375 1.00 93.69 78 ALA A N 1
ATOM 585 C CA . ALA A 1 78 ? 8.638 -3.092 -16.748 1.00 93.69 78 ALA A CA 1
ATOM 586 C C . ALA A 1 78 ? 8.198 -2.077 -17.819 1.00 93.69 78 ALA A C 1
ATOM 588 O O . ALA A 1 78 ? 7.478 -2.436 -18.753 1.00 93.69 78 ALA A O 1
ATOM 589 N N . LYS A 1 79 ? 8.644 -0.815 -17.722 1.00 94.00 79 LYS A N 1
ATOM 590 C CA . LYS A 1 79 ? 8.380 0.214 -18.745 1.00 94.00 79 LYS A CA 1
ATOM 591 C C . LYS A 1 79 ? 9.056 -0.124 -20.076 1.00 94.00 79 LYS A C 1
ATOM 593 O O . LYS A 1 79 ? 8.433 0.057 -21.121 1.00 94.00 79 LYS A O 1
ATOM 598 N N . ALA A 1 80 ? 10.296 -0.614 -20.051 1.00 93.94 80 ALA A N 1
ATOM 599 C CA . ALA A 1 80 ? 11.013 -1.037 -21.253 1.00 93.94 80 ALA A CA 1
ATOM 600 C C . ALA A 1 80 ? 10.282 -2.192 -21.957 1.00 93.94 80 ALA A C 1
ATOM 602 O O . ALA A 1 80 ? 9.972 -2.085 -23.144 1.00 93.94 80 ALA A O 1
ATOM 603 N N . CYS A 1 81 ? 9.887 -3.231 -21.214 1.00 93.00 81 CYS A N 1
ATOM 604 C CA . CYS A 1 81 ? 9.100 -4.340 -21.755 1.00 93.00 81 CYS A CA 1
ATOM 605 C C . CYS A 1 81 ? 7.748 -3.876 -22.319 1.00 93.00 81 CYS A C 1
ATOM 607 O O . CYS A 1 81 ? 7.352 -4.319 -23.393 1.00 93.00 81 CYS A O 1
ATOM 609 N N . GLN A 1 82 ? 7.042 -2.957 -21.648 1.00 92.44 82 GLN A N 1
ATOM 610 C CA . GLN A 1 82 ? 5.785 -2.400 -22.168 1.00 92.44 82 GLN A CA 1
ATOM 611 C C . GLN A 1 82 ? 5.973 -1.672 -23.506 1.00 92.44 82 GLN A C 1
ATOM 613 O O . GLN A 1 82 ? 5.140 -1.829 -24.398 1.00 92.44 82 GLN A O 1
ATOM 618 N N . LYS A 1 83 ? 7.049 -0.889 -23.659 1.00 94.06 83 LYS A N 1
ATOM 619 C CA . LYS A 1 83 ? 7.374 -0.210 -24.924 1.00 94.06 83 LYS A CA 1
ATOM 620 C C . LYS A 1 83 ? 7.708 -1.214 -26.027 1.00 94.06 83 LYS A C 1
ATOM 622 O O . LYS A 1 83 ? 7.127 -1.127 -27.103 1.00 94.06 83 LYS A O 1
ATOM 627 N N . ALA A 1 84 ? 8.568 -2.191 -25.737 1.00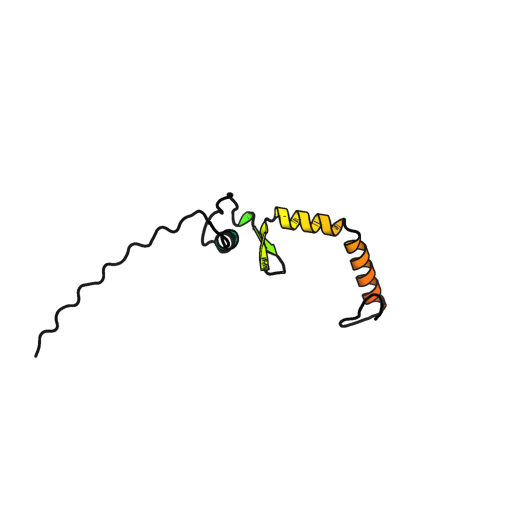 92.56 84 ALA A N 1
ATOM 628 C CA . ALA A 1 84 ? 8.942 -3.235 -26.689 1.00 92.56 84 ALA A CA 1
ATOM 629 C C . ALA A 1 84 ? 7.719 -4.031 -27.166 1.00 92.56 84 ALA A C 1
ATOM 631 O O . ALA A 1 84 ? 7.526 -4.216 -28.362 1.00 92.56 84 ALA A O 1
ATOM 632 N N . ARG A 1 85 ? 6.825 -4.418 -26.246 1.00 93.50 85 ARG A N 1
ATOM 633 C CA . ARG A 1 85 ? 5.592 -5.134 -26.602 1.00 93.50 85 ARG A CA 1
ATOM 634 C C . ARG A 1 85 ? 4.687 -4.338 -27.538 1.00 93.50 85 ARG A C 1
ATOM 636 O O . ARG A 1 85 ? 4.118 -4.917 -28.455 1.00 93.50 85 ARG A O 1
ATOM 643 N N . LYS A 1 86 ? 4.554 -3.028 -27.307 1.00 92.69 86 LYS A N 1
ATOM 644 C CA . LYS A 1 86 ? 3.777 -2.142 -28.185 1.00 92.69 86 LYS A CA 1
ATOM 645 C C . LYS A 1 86 ? 4.407 -2.035 -29.573 1.00 92.69 86 LYS A C 1
ATOM 647 O O . LYS A 1 86 ? 3.680 -2.121 -30.550 1.00 92.69 86 LYS A O 1
ATOM 652 N N . ALA A 1 87 ? 5.730 -1.890 -29.649 1.00 94.19 87 ALA A N 1
ATOM 653 C CA . ALA A 1 87 ? 6.452 -1.806 -30.919 1.00 94.19 87 ALA A CA 1
ATOM 654 C C . ALA A 1 87 ? 6.361 -3.106 -31.737 1.00 94.19 87 ALA A C 1
ATOM 656 O O . ALA A 1 87 ? 6.235 -3.055 -32.952 1.00 94.19 87 ALA A O 1
ATOM 657 N N . LEU A 1 88 ? 6.379 -4.261 -31.066 1.00 92.62 88 LEU A N 1
ATOM 658 C CA . LEU A 1 88 ? 6.284 -5.579 -31.702 1.00 92.62 88 LEU A CA 1
ATOM 659 C C . LEU A 1 88 ? 4.840 -6.032 -31.981 1.00 92.62 88 LEU A C 1
ATOM 661 O O . LEU A 1 88 ? 4.644 -7.099 -32.549 1.00 92.62 88 LEU A O 1
ATOM 665 N N . GLY A 1 89 ? 3.825 -5.283 -31.534 1.00 92.75 89 GLY A N 1
ATOM 666 C CA . GLY A 1 89 ? 2.416 -5.644 -31.735 1.00 92.75 89 GLY A CA 1
ATOM 667 C C . GLY A 1 89 ? 1.966 -6.929 -31.023 1.00 92.75 89 GLY A C 1
ATOM 668 O O . GLY A 1 89 ? 0.936 -7.496 -31.375 1.00 92.75 89 GLY A O 1
ATOM 669 N N . VAL A 1 90 ? 2.712 -7.409 -30.020 1.00 90.62 90 VAL A N 1
ATOM 670 C CA . VAL A 1 90 ? 2.440 -8.710 -29.385 1.00 90.62 90 VAL A CA 1
ATOM 671 C C . VAL A 1 90 ? 1.243 -8.656 -28.430 1.00 90.62 90 VAL A C 1
ATOM 673 O O . VAL A 1 90 ? 1.235 -7.946 -27.412 1.00 90.62 90 VAL A O 1
ATOM 676 N N . THR A 1 91 ? 0.235 -9.469 -28.728 1.00 88.44 91 THR A N 1
ATOM 677 C CA . THR A 1 91 ? -0.994 -9.623 -27.941 1.00 88.44 91 THR A CA 1
ATOM 678 C C . THR A 1 91 ? -0.968 -10.927 -27.139 1.00 88.44 91 THR A C 1
ATOM 680 O O . THR A 1 91 ? -0.158 -11.816 -27.384 1.00 88.44 91 THR A O 1
ATOM 683 N N . GLY A 1 92 ? -1.798 -11.020 -26.098 1.00 88.94 92 GLY A N 1
ATOM 684 C CA . GLY A 1 92 ? -1.809 -12.186 -25.210 1.00 88.94 92 GLY A CA 1
ATOM 685 C C . GLY A 1 92 ? -0.558 -12.324 -24.331 1.00 88.94 92 GLY A C 1
ATOM 686 O O . GLY A 1 92 ? 0.239 -11.391 -24.157 1.00 88.94 92 GLY A O 1
ATOM 687 N N . PHE A 1 93 ? -0.413 -13.490 -23.708 1.00 88.56 93 PHE A N 1
ATOM 688 C CA . PHE A 1 93 ? 0.737 -13.813 -22.869 1.00 88.56 93 PHE A CA 1
ATOM 689 C C . PHE A 1 93 ? 1.939 -14.189 -23.744 1.00 88.56 93 PHE A C 1
ATOM 691 O O . PHE A 1 93 ? 1.830 -15.061 -24.596 1.00 88.56 93 PHE A O 1
ATOM 698 N N . VAL A 1 94 ? 3.083 -13.536 -23.516 1.00 87.94 94 VAL A N 1
ATOM 699 C CA . VAL A 1 94 ? 4.354 -13.859 -24.185 1.00 87.94 94 VAL A CA 1
ATOM 700 C C . VAL A 1 94 ? 5.455 -13.819 -23.122 1.00 87.94 94 VAL A C 1
ATOM 702 O O . VAL A 1 94 ? 5.615 -12.763 -22.495 1.00 87.94 94 VAL A O 1
ATOM 705 N N . PRO A 1 95 ? 6.173 -14.929 -22.874 1.00 85.88 95 PRO A N 1
ATOM 706 C CA . PRO A 1 95 ? 7.222 -14.984 -21.863 1.00 85.88 95 PRO A CA 1
ATOM 707 C C . PRO A 1 95 ? 8.424 -14.123 -22.273 1.00 85.88 95 PRO A C 1
ATOM 709 O O . PRO A 1 95 ? 8.829 -14.095 -23.432 1.00 85.88 95 PRO A O 1
ATOM 712 N N . VAL A 1 96 ? 9.007 -13.408 -21.310 1.00 81.75 96 VAL A N 1
ATOM 713 C CA . VAL A 1 96 ? 10.225 -12.610 -21.514 1.00 81.75 96 VAL A CA 1
ATOM 714 C C . VAL A 1 96 ? 11.421 -13.459 -21.089 1.00 81.75 96 VAL A C 1
ATOM 716 O O . VAL A 1 96 ? 11.505 -13.822 -19.920 1.00 81.75 96 VAL A O 1
ATOM 719 N N . GLY A 1 97 ? 12.336 -13.760 -22.017 1.00 76.88 97 GLY A N 1
ATOM 720 C CA . GLY A 1 97 ? 13.589 -14.476 -21.727 1.00 76.88 97 GLY A CA 1
ATOM 721 C C . GLY A 1 97 ? 13.704 -15.908 -22.263 1.00 76.88 97 GLY A C 1
ATOM 722 O O . GLY A 1 97 ? 14.785 -16.465 -22.169 1.00 76.88 97 GLY A O 1
ATOM 723 N N . GLY A 1 98 ? 12.652 -16.474 -22.864 1.00 77.69 98 GLY A N 1
ATOM 724 C CA . GLY A 1 98 ? 12.719 -17.734 -23.619 1.00 77.69 98 GLY A CA 1
ATOM 725 C C . GLY A 1 98 ? 13.096 -18.997 -22.824 1.00 77.69 98 GLY A C 1
ATOM 726 O O . GLY A 1 98 ? 14.267 -19.329 -22.685 1.00 77.69 98 GLY A O 1
ATOM 727 N N . LYS A 1 99 ? 12.083 -19.744 -22.384 1.00 50.03 99 LYS A N 1
ATOM 728 C CA . LYS A 1 99 ? 11.843 -21.183 -22.608 1.00 50.03 99 LYS A CA 1
ATOM 729 C C . LYS A 1 99 ? 10.397 -21.453 -22.203 1.00 50.03 99 LYS A C 1
ATOM 731 O O . LYS A 1 99 ? 9.960 -20.844 -21.200 1.00 50.03 99 LYS A O 1
#

Organism: Alexandrium catenella (NCBI:txid2925)

InterPro domains:
  IPR043928 DVNP family [PF19060] (26-94)

Secondary structure (DSSP, 8-state):
-PPPPPPPPP--PPPP---SEE-STTHHHHHHHTSSSEETT--BGGGEEE-TTS-EEEHHHHHHHHHHHHTSHHHHHHHHHHHHHHHTT--S---SS--

pLDDT: mean 87.35, std 13.21, range [46.03, 97.12]

Sequence (99 aa):
MKAMKAMKAMKVMKAKKVSVIAKGKHARSAVFNGTKEKTYTGLKKTDLIKSKTGKIVTKKRSAAAKKAYANSPISAWAKACQKARKALGVTGFVPVGGK